Protein AF-A0A815F3K4-F1 (afdb_monomer)

pLDDT: mean 71.56, std 22.52, range [31.05, 96.88]

Mean predicted aligned error: 13.32 Å

Sequence (159 aa):
MMDEAFLRRMQAKCFVGRPSPQIRKKMLRPLLIKDSRTFNSQRIDFLVKVTTNFSGAAVGALKSSIIVAMDNHPTLSDNELLELTDNAAREFSCWFGIGTLPEICRLHPNIFNSQQQEEFSLSLPKTSPTGRILVDLQERNCLIELTNEPTLEKDLCKE

Foldseek 3Di:
DDDPVVVVVPPDDDDDDADDLVRLLVLLVVVCVVPVPQDDPVVSNLVSQQCVFPHPVLSNQLSVVVVVVCVVPVHDDPQNSQQSSLVSCVVRVHAGEPSNVVVVCVVPVCQFDPPDPDAGDGDDDPSHRQGHYDDDDPVHDDDDDGDDDDDPDDPPDDD

Solvent-accessible surface area (backbone atoms only — not comparable to full-atom values): 9955 Å² total; per-residue (Å²): 133,86,57,67,80,56,57,73,66,52,89,74,87,80,84,82,72,65,53,50,65,69,52,43,43,61,71,51,45,62,48,40,71,76,37,58,84,71,30,46,73,68,56,49,49,50,53,34,34,48,44,53,53,32,44,66,65,37,52,50,50,33,50,50,52,51,55,54,47,37,75,80,38,81,69,74,52,75,66,58,53,47,39,48,45,23,54,33,20,58,76,64,75,34,38,35,28,64,70,25,51,66,56,51,42,69,76,38,78,72,33,63,61,87,85,52,90,97,56,84,55,69,62,72,59,95,89,52,67,81,51,52,66,54,71,84,55,94,81,72,82,80,80,87,86,76,94,82,74,84,82,81,81,69,82,90,81,75,134

Secondary structure (DSSP, 8-state):
---HHHHTT-S------PPPHHHHHHHHTHHHHH-TTT--HHHHHHHHHHTTT--HHHHHHHHHHHHHHHHH-SS--HHHHHHHHHHHHHHTT--B-GGGHHHHHHH-TTSB-TTSSS---B---TTS--PPB----TTS--------S------S---

Organism: NCBI:txid392030

InterPro domains:
  IPR027417 P-loop containing nucleoside triphosphate hydrolase [G3DSA:3.40.50.300] (2-18)

Nearest PDB structures (foldseek):
  6p12-assembly1_B  TM=5.484E-01  e=2.921E-03  Drosophila melanogaster
  3d8b-assembly1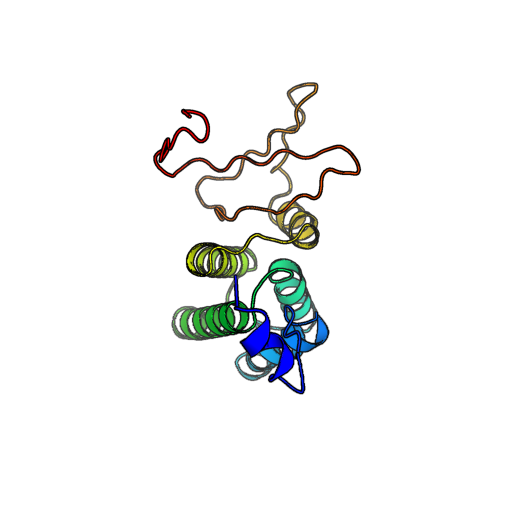_A  TM=6.902E-01  e=2.359E-02  Homo sapiens
  9fbw-assembly1_V  TM=4.958E-01  e=1.361E+00  Saccharomyces cerevisiae S288C
  7ole-assembly1_E  TM=4.622E-01  e=1.280E+00  Homo sapiens
  7p6x-assembly1_D  TM=4.873E-01  e=2.845E+00  Homo sapiens

Structure (mmCIF, N/CA/C/O backbone):
data_AF-A0A815F3K4-F1
#
_entry.id   AF-A0A815F3K4-F1
#
loop_
_atom_site.group_PDB
_atom_site.id
_atom_site.type_symbol
_atom_site.label_atom_id
_atom_site.label_alt_id
_atom_site.label_comp_id
_atom_site.label_asym_id
_atom_site.label_entity_id
_atom_site.label_seq_id
_atom_site.pdbx_PDB_ins_code
_atom_site.Cartn_x
_atom_site.Cartn_y
_atom_site.Cartn_z
_atom_site.occupancy
_atom_site.B_iso_or_equiv
_atom_site.auth_seq_id
_atom_site.auth_comp_id
_atom_site.auth_asym_id
_atom_site.auth_atom_id
_atom_site.pdbx_PDB_model_num
ATOM 1 N N . MET A 1 1 ? 11.211 7.482 -27.006 1.00 58.94 1 MET A N 1
ATOM 2 C CA . MET A 1 1 ? 11.874 6.161 -27.116 1.00 58.94 1 MET A CA 1
ATOM 3 C C . MET A 1 1 ? 13.377 6.413 -27.165 1.00 58.94 1 MET A C 1
ATOM 5 O O . MET A 1 1 ? 13.757 7.395 -27.790 1.00 58.94 1 MET A O 1
ATOM 9 N N . MET A 1 2 ? 14.208 5.648 -26.447 1.00 79.31 2 MET A N 1
ATOM 10 C CA . MET A 1 2 ? 15.670 5.845 -26.487 1.00 79.31 2 MET A CA 1
ATOM 11 C C . MET A 1 2 ? 16.240 5.376 -27.831 1.00 79.31 2 MET A C 1
ATOM 13 O O . MET A 1 2 ? 15.749 4.397 -28.387 1.00 79.31 2 MET A O 1
ATOM 17 N N . ASP A 1 3 ? 17.273 6.062 -28.319 1.00 91.88 3 ASP A N 1
ATOM 18 C CA . ASP A 1 3 ? 17.927 5.756 -29.593 1.00 91.88 3 ASP A CA 1
ATOM 19 C C . ASP A 1 3 ? 18.642 4.391 -29.576 1.00 91.88 3 ASP A C 1
ATOM 21 O O . ASP A 1 3 ? 19.272 4.000 -28.588 1.00 91.88 3 ASP A O 1
ATOM 25 N N . GLU A 1 4 ? 18.572 3.663 -30.691 1.00 86.81 4 GLU A N 1
ATOM 26 C CA . GLU A 1 4 ? 19.159 2.327 -30.803 1.00 86.81 4 GLU A CA 1
ATOM 27 C C . GLU A 1 4 ? 20.686 2.321 -30.676 1.00 86.81 4 GLU A C 1
ATOM 29 O O . GLU A 1 4 ? 21.244 1.404 -30.064 1.00 86.81 4 GLU A O 1
ATOM 34 N N . ALA A 1 5 ? 21.385 3.321 -31.220 1.00 85.62 5 ALA A N 1
ATOM 35 C CA . ALA A 1 5 ? 22.840 3.395 -31.123 1.00 85.62 5 ALA A CA 1
ATOM 36 C C . ALA A 1 5 ? 23.288 3.666 -29.679 1.00 85.62 5 ALA A C 1
ATOM 38 O O . ALA A 1 5 ? 24.381 3.256 -29.278 1.00 85.62 5 ALA A O 1
ATOM 39 N N . PHE A 1 6 ? 22.444 4.316 -28.876 1.00 82.12 6 PHE A N 1
ATOM 40 C CA . PHE A 1 6 ? 22.645 4.445 -27.435 1.00 82.12 6 PHE A CA 1
ATOM 41 C C . PHE A 1 6 ? 22.364 3.128 -26.693 1.00 82.12 6 PHE A C 1
ATOM 43 O O . PHE A 1 6 ? 23.186 2.684 -25.889 1.00 82.12 6 PHE A O 1
ATOM 50 N N . LEU A 1 7 ? 21.266 2.435 -27.017 1.00 81.62 7 LEU A N 1
ATOM 51 C CA . LEU A 1 7 ? 20.911 1.149 -26.398 1.00 81.62 7 LEU A CA 1
ATOM 52 C C . LEU A 1 7 ? 21.958 0.050 -26.630 1.00 81.62 7 LEU A C 1
ATOM 54 O O . LEU A 1 7 ? 22.129 -0.799 -25.757 1.00 81.62 7 LEU A O 1
ATOM 58 N N . ARG A 1 8 ? 22.668 0.069 -27.768 1.00 79.75 8 ARG A N 1
ATOM 59 C CA . ARG A 1 8 ? 23.780 -0.857 -28.067 1.00 79.75 8 ARG A CA 1
ATOM 60 C C . ARG A 1 8 ? 25.031 -0.600 -27.215 1.00 79.75 8 ARG A C 1
ATOM 62 O O . ARG A 1 8 ? 25.847 -1.501 -27.063 1.00 79.75 8 ARG A O 1
ATOM 69 N N . ARG A 1 9 ? 25.190 0.610 -26.661 1.00 86.38 9 ARG A N 1
ATOM 70 C CA . ARG A 1 9 ? 26.326 0.994 -25.797 1.00 86.38 9 ARG A CA 1
ATOM 71 C C . ARG A 1 9 ? 26.066 0.730 -24.312 1.00 86.38 9 ARG A C 1
ATOM 73 O O . ARG A 1 9 ? 27.016 0.642 -23.538 1.00 86.38 9 ARG A O 1
ATOM 80 N N . MET A 1 10 ? 24.805 0.575 -23.904 1.00 83.06 10 MET A N 1
ATOM 81 C CA . MET A 1 10 ? 24.461 0.132 -22.552 1.00 83.06 10 MET A CA 1
ATOM 82 C C . MET A 1 10 ? 24.772 -1.359 -22.383 1.00 83.06 10 MET A C 1
ATOM 84 O O . MET A 1 10 ? 24.013 -2.214 -22.832 1.00 83.06 10 MET A O 1
ATOM 88 N N . GLN A 1 11 ? 25.872 -1.670 -21.694 1.00 74.62 11 GLN A N 1
ATOM 89 C CA . GLN A 1 11 ? 26.314 -3.051 -21.461 1.00 74.62 11 GLN A CA 1
ATOM 90 C C . GLN A 1 11 ? 25.405 -3.844 -20.506 1.00 74.62 11 GLN A C 1
ATOM 92 O O . GLN A 1 11 ? 25.367 -5.068 -20.579 1.00 74.62 11 GLN A O 1
ATOM 97 N N . ALA A 1 12 ? 24.648 -3.167 -19.635 1.00 76.00 12 ALA A N 1
ATOM 98 C CA . ALA A 1 12 ? 23.699 -3.800 -18.725 1.00 76.00 12 ALA A CA 1
ATOM 99 C C . ALA A 1 12 ? 22.382 -3.018 -18.689 1.00 76.00 12 ALA A C 1
ATOM 101 O O . ALA A 1 12 ? 22.351 -1.822 -18.39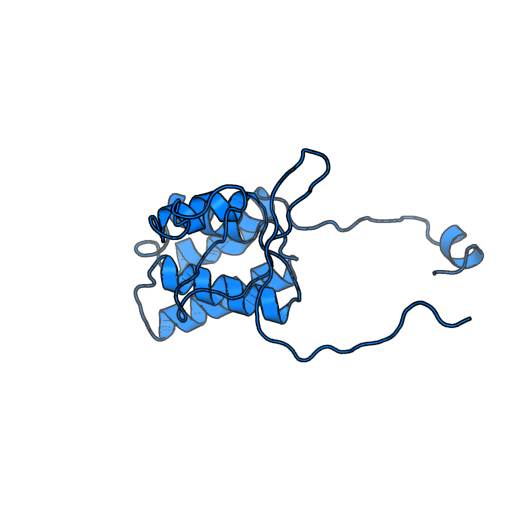8 1.00 76.00 12 ALA A O 1
ATOM 102 N N . LYS A 1 13 ? 21.279 -3.711 -18.976 1.00 75.44 13 LYS A N 1
ATOM 103 C CA . LYS A 1 13 ? 19.918 -3.205 -18.784 1.00 75.44 13 LYS A CA 1
ATOM 104 C C . LYS A 1 13 ? 19.382 -3.821 -17.498 1.00 75.44 13 LYS A C 1
ATOM 106 O O . LYS A 1 13 ? 19.072 -5.007 -17.467 1.00 75.44 13 LYS A O 1
ATOM 111 N N . CYS A 1 14 ? 19.291 -3.023 -16.441 1.00 75.75 14 CYS A N 1
ATOM 112 C CA . CYS A 1 14 ? 18.724 -3.466 -15.173 1.00 75.75 14 CYS A CA 1
ATOM 113 C C . CYS A 1 14 ? 17.259 -3.040 -15.106 1.00 75.75 14 CYS A C 1
ATOM 115 O O . CYS A 1 14 ? 16.956 -1.848 -15.082 1.00 75.75 14 CYS A O 1
ATOM 117 N N . PHE A 1 15 ? 16.348 -4.008 -15.073 1.00 77.06 15 PHE A N 1
ATOM 118 C CA . PHE A 1 15 ? 14.948 -3.727 -14.789 1.00 77.06 15 PHE A CA 1
ATOM 119 C C . PHE A 1 15 ? 14.768 -3.540 -13.281 1.00 77.06 15 PHE A C 1
ATOM 121 O O . PHE A 1 15 ? 15.004 -4.462 -12.501 1.00 77.06 15 PHE A O 1
ATOM 128 N N . VAL A 1 16 ? 14.339 -2.348 -12.869 1.00 76.44 16 VAL A N 1
ATOM 129 C CA . VAL A 1 16 ? 13.956 -2.074 -11.482 1.00 76.44 16 VAL A CA 1
ATOM 130 C C . VAL A 1 16 ? 12.436 -2.104 -11.410 1.00 76.44 16 VAL A C 1
ATOM 132 O O . VAL A 1 16 ? 11.758 -1.144 -11.771 1.00 76.44 16 VAL A O 1
ATOM 135 N N . GLY A 1 17 ? 11.903 -3.250 -10.993 1.00 82.56 17 GLY A N 1
ATOM 136 C CA . GLY A 1 17 ? 10.469 -3.439 -10.811 1.00 82.56 17 GLY A CA 1
ATOM 137 C C . GLY A 1 17 ? 9.931 -2.782 -9.539 1.00 82.56 17 GLY A C 1
ATOM 138 O O . GLY A 1 17 ? 10.664 -2.210 -8.728 1.00 82.56 17 GLY A O 1
ATOM 139 N N . ARG A 1 18 ? 8.618 -2.918 -9.335 1.00 86.88 18 ARG A N 1
ATOM 140 C CA . ARG A 1 18 ? 7.978 -2.574 -8.058 1.00 86.88 18 ARG A CA 1
ATOM 141 C C . ARG A 1 18 ? 8.522 -3.473 -6.936 1.00 86.88 18 ARG A C 1
ATOM 143 O O . ARG A 1 18 ? 8.837 -4.638 -7.190 1.00 86.88 18 ARG A O 1
ATOM 150 N N . PRO A 1 19 ? 8.632 -2.965 -5.696 1.00 91.06 19 PRO A N 1
ATOM 151 C CA . PRO A 1 19 ? 9.121 -3.756 -4.574 1.00 91.06 19 PRO A CA 1
ATOM 152 C C . PRO A 1 19 ? 8.229 -4.979 -4.350 1.00 91.06 19 PRO A C 1
ATOM 154 O O . PRO A 1 19 ? 7.006 -4.853 -4.290 1.00 91.06 19 PRO A O 1
ATOM 157 N N . SER A 1 20 ? 8.840 -6.154 -4.177 1.00 91.50 20 SER A N 1
ATOM 158 C CA . SER A 1 20 ? 8.119 -7.379 -3.820 1.00 91.50 20 SER A CA 1
ATOM 159 C C . SER A 1 20 ? 7.453 -7.251 -2.437 1.00 91.50 20 SER A C 1
ATOM 161 O O . SER A 1 20 ? 7.861 -6.398 -1.640 1.00 91.50 20 SER A O 1
ATOM 163 N N . PRO A 1 21 ? 6.479 -8.111 -2.085 1.00 91.81 21 PRO A N 1
ATOM 164 C CA . PRO A 1 21 ? 5.868 -8.103 -0.753 1.00 91.81 21 PRO A CA 1
ATOM 165 C C . PRO A 1 21 ? 6.894 -8.166 0.390 1.00 91.81 21 PRO A C 1
ATOM 167 O O . PRO A 1 21 ? 6.760 -7.456 1.384 1.00 91.81 21 PRO A O 1
ATOM 170 N N . GLN A 1 22 ? 7.965 -8.952 0.232 1.00 94.75 22 GLN A N 1
ATOM 171 C CA . GLN A 1 22 ? 9.042 -9.070 1.220 1.00 94.75 22 GLN A CA 1
ATOM 172 C C . GLN A 1 22 ? 9.830 -7.761 1.363 1.00 94.75 22 GLN A C 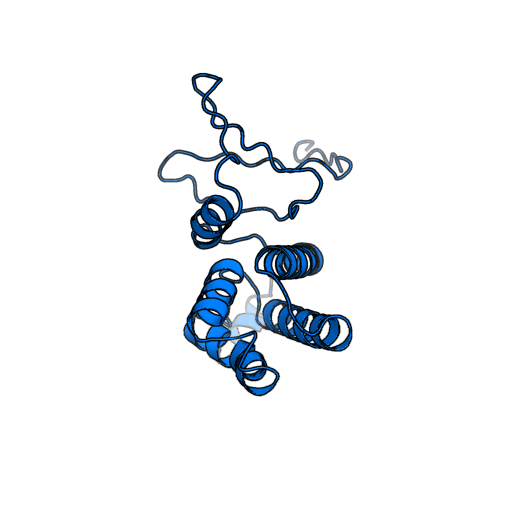1
ATOM 174 O O . GLN A 1 22 ? 10.164 -7.359 2.479 1.00 94.75 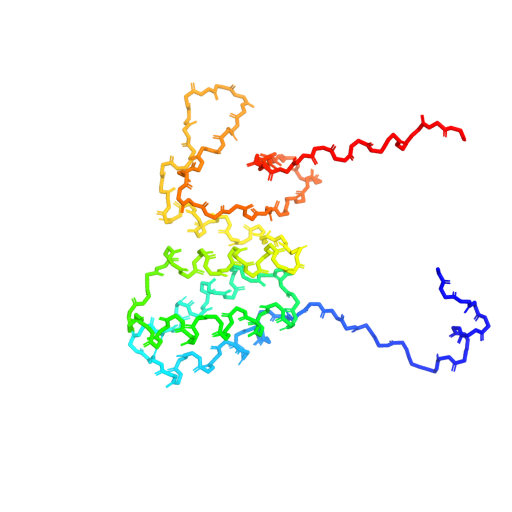22 GLN A O 1
ATOM 179 N N . ILE A 1 23 ? 10.097 -7.071 0.248 1.00 94.12 23 ILE A N 1
ATOM 180 C CA . ILE A 1 23 ? 10.764 -5.765 0.262 1.00 94.12 23 ILE A CA 1
ATOM 181 C C . ILE A 1 23 ? 9.857 -4.726 0.923 1.00 94.12 23 ILE A C 1
ATOM 183 O O . ILE A 1 23 ? 10.316 -4.025 1.821 1.00 94.12 23 ILE A O 1
ATOM 187 N N . ARG A 1 24 ? 8.564 -4.670 0.572 1.00 95.19 24 ARG A N 1
ATOM 188 C CA . ARG A 1 24 ? 7.599 -3.759 1.216 1.00 95.19 24 ARG A CA 1
ATOM 189 C C . ARG A 1 24 ? 7.512 -4.009 2.721 1.00 95.19 24 ARG A C 1
ATOM 191 O O . ARG A 1 24 ? 7.617 -3.068 3.503 1.00 95.19 24 ARG A O 1
ATOM 198 N N . LYS A 1 25 ? 7.450 -5.276 3.146 1.00 96.00 25 LYS A N 1
ATOM 199 C CA . LYS A 1 25 ? 7.484 -5.663 4.565 1.00 96.00 25 LYS A CA 1
ATOM 200 C C . LYS A 1 25 ? 8.756 -5.173 5.260 1.00 96.00 25 LYS A C 1
ATOM 202 O O . LYS A 1 25 ? 8.684 -4.629 6.359 1.00 96.00 25 LYS A O 1
ATOM 207 N N . LYS A 1 26 ? 9.920 -5.298 4.612 1.00 96.19 26 LYS A N 1
ATOM 208 C CA . LYS A 1 26 ? 11.196 -4.766 5.123 1.00 96.19 26 LYS A CA 1
ATOM 209 C C . LYS A 1 26 ? 11.175 -3.237 5.239 1.00 96.19 26 LYS A C 1
ATOM 211 O O . LYS A 1 26 ? 11.671 -2.712 6.230 1.00 96.19 26 LYS A O 1
ATOM 216 N N . MET A 1 27 ? 10.591 -2.538 4.266 1.00 96.88 27 MET A N 1
ATOM 217 C CA . MET A 1 27 ? 10.468 -1.074 4.270 1.00 96.88 27 MET A CA 1
ATOM 218 C C . MET A 1 27 ? 9.532 -0.562 5.370 1.00 96.88 27 MET A C 1
ATOM 220 O O . MET A 1 27 ? 9.804 0.491 5.940 1.00 96.88 27 MET A O 1
ATOM 224 N N . LEU A 1 28 ? 8.470 -1.310 5.684 1.00 96.12 28 LEU A N 1
ATOM 225 C CA . LEU A 1 28 ? 7.477 -0.980 6.714 1.00 96.12 28 LEU A CA 1
ATOM 226 C C . LEU A 1 28 ? 7.878 -1.448 8.123 1.00 96.12 28 LEU A C 1
ATOM 228 O O . LEU A 1 28 ? 7.335 -0.960 9.110 1.00 96.12 28 LEU A O 1
ATOM 232 N N . ARG A 1 29 ? 8.870 -2.340 8.245 1.00 93.75 29 ARG A N 1
ATOM 233 C CA . ARG A 1 29 ? 9.386 -2.853 9.527 1.00 93.75 29 ARG A CA 1
ATOM 234 C C . ARG A 1 29 ? 9.728 -1.775 10.572 1.00 93.75 29 ARG A C 1
ATOM 236 O O . ARG A 1 29 ? 9.490 -2.048 11.745 1.00 93.75 29 ARG A O 1
ATOM 243 N N . PRO A 1 30 ? 10.242 -0.577 10.222 1.00 93.69 30 PRO A N 1
ATOM 244 C CA . PRO A 1 30 ? 10.473 0.483 11.204 1.00 93.69 30 PRO A CA 1
ATOM 245 C C . PRO A 1 30 ? 9.226 0.897 12.001 1.00 93.69 30 PRO A C 1
ATOM 247 O O . PRO A 1 30 ? 9.375 1.352 13.129 1.00 93.69 30 PRO A O 1
ATOM 250 N N . LEU A 1 31 ? 8.012 0.691 11.474 1.00 92.69 31 LEU A N 1
ATOM 251 C CA . LEU A 1 31 ? 6.765 0.969 12.199 1.00 92.69 31 LEU A CA 1
ATOM 252 C C . LEU A 1 31 ? 6.595 0.059 13.426 1.00 92.69 31 LEU A C 1
ATOM 254 O O . LEU A 1 31 ? 6.186 0.537 14.477 1.00 92.69 31 LEU A O 1
ATOM 258 N N . LEU A 1 32 ? 7.002 -1.217 13.328 1.00 89.69 32 LEU A N 1
ATOM 259 C CA . LEU A 1 32 ? 7.014 -2.153 14.466 1.00 89.69 32 LEU A CA 1
ATOM 260 C C . LEU A 1 32 ? 7.958 -1.692 15.582 1.00 89.69 32 LEU A C 1
ATOM 262 O O . LEU A 1 32 ? 7.716 -1.961 16.753 1.00 89.69 32 LEU A O 1
ATOM 266 N N . ILE A 1 33 ? 9.067 -1.050 15.203 1.00 87.31 33 ILE A N 1
ATOM 267 C CA . ILE A 1 33 ? 10.069 -0.552 16.151 1.00 87.31 33 ILE A CA 1
ATOM 268 C C . ILE A 1 33 ? 9.563 0.736 16.806 1.00 87.31 33 ILE A C 1
ATOM 270 O O . ILE A 1 33 ? 9.758 0.911 18.005 1.00 87.31 33 ILE A O 1
ATOM 274 N N . LYS A 1 34 ? 8.906 1.616 16.035 1.00 87.31 34 LYS A N 1
ATOM 275 C CA . LYS A 1 34 ? 8.342 2.870 16.551 1.00 87.31 34 LYS A CA 1
ATOM 276 C C . LYS A 1 34 ? 7.205 2.614 17.539 1.00 87.31 34 LYS A C 1
ATOM 278 O O . LYS A 1 34 ? 7.195 3.221 18.603 1.00 87.31 34 LYS A O 1
ATOM 283 N N . ASP A 1 35 ? 6.280 1.714 17.209 1.00 87.06 35 ASP A N 1
ATOM 284 C CA . ASP A 1 35 ? 5.197 1.331 18.113 1.00 87.06 35 ASP A CA 1
ATOM 285 C C . ASP A 1 35 ? 4.734 -0.109 17.875 1.00 87.06 35 ASP A C 1
ATOM 287 O O . ASP A 1 35 ? 3.911 -0.406 17.006 1.00 87.06 35 ASP A O 1
ATOM 291 N N . SER A 1 36 ? 5.243 -1.006 18.714 1.00 86.19 36 SER A N 1
ATOM 292 C CA . SER A 1 36 ? 4.880 -2.425 18.708 1.00 86.19 36 SER A CA 1
ATOM 293 C C . SER A 1 36 ? 3.477 -2.714 19.255 1.00 86.19 36 SER A C 1
ATOM 295 O O . SER A 1 36 ? 2.983 -3.829 19.084 1.00 86.19 36 SER A O 1
ATOM 297 N N . ARG A 1 37 ? 2.820 -1.743 19.909 1.00 85.94 37 ARG A N 1
ATOM 298 C CA . ARG A 1 37 ? 1.437 -1.890 20.387 1.00 85.94 37 ARG A CA 1
ATOM 299 C C . ARG A 1 37 ? 0.456 -1.638 19.250 1.00 85.94 37 ARG A C 1
ATOM 301 O O . ARG A 1 37 ? -0.467 -2.426 19.061 1.00 85.94 37 ARG A O 1
ATOM 308 N N . THR A 1 38 ? 0.681 -0.579 18.475 1.00 86.25 38 THR A N 1
ATOM 309 C CA . THR A 1 38 ? -0.167 -0.235 17.323 1.00 86.25 38 THR A CA 1
ATOM 310 C C . THR A 1 38 ? 0.143 -1.100 16.106 1.00 86.25 38 THR A C 1
ATOM 312 O O . THR A 1 38 ? -0.785 -1.489 15.393 1.00 86.25 38 THR A O 1
ATOM 315 N N . PHE A 1 39 ? 1.415 -1.431 15.858 1.00 90.12 39 PHE A N 1
ATOM 316 C CA . PHE A 1 39 ? 1.830 -2.260 14.728 1.00 90.12 39 PHE A CA 1
ATOM 317 C C . PHE A 1 39 ? 2.280 -3.639 15.198 1.00 90.12 39 PHE A C 1
ATOM 319 O O . PHE A 1 39 ? 3.292 -3.801 15.873 1.00 90.12 39 PHE A O 1
ATOM 326 N N . ASN A 1 40 ? 1.546 -4.654 14.752 1.00 90.75 40 ASN A N 1
ATOM 327 C CA . ASN A 1 40 ? 1.915 -6.058 14.871 1.00 90.75 40 ASN A CA 1
ATOM 328 C C . ASN A 1 40 ? 2.120 -6.668 13.473 1.00 90.75 40 ASN A C 1
ATOM 330 O O . ASN A 1 40 ? 1.920 -6.009 12.448 1.00 90.75 40 ASN A O 1
ATOM 334 N N . SER A 1 41 ? 2.502 -7.945 13.415 1.00 89.69 41 SER A N 1
ATOM 335 C CA . SER A 1 41 ? 2.704 -8.651 12.143 1.00 89.69 41 SER A CA 1
ATOM 336 C C . SER A 1 41 ? 1.489 -8.577 11.213 1.00 89.69 41 SER A C 1
ATOM 338 O O . SER A 1 41 ? 1.667 -8.334 10.023 1.00 89.69 41 SER A O 1
ATOM 340 N N . GLN A 1 42 ? 0.270 -8.717 11.748 1.00 89.81 42 GLN A N 1
ATOM 341 C CA . GLN A 1 42 ? -0.965 -8.687 10.955 1.00 89.81 42 GLN A CA 1
ATOM 342 C C . GLN A 1 42 ? -1.190 -7.315 10.316 1.00 89.81 42 GLN A C 1
ATOM 344 O O . GLN A 1 42 ? -1.548 -7.225 9.146 1.00 89.81 42 GLN A O 1
ATOM 349 N N . ARG A 1 43 ? -0.925 -6.239 11.058 1.00 90.88 43 ARG A N 1
ATOM 350 C CA . ARG A 1 43 ? -1.114 -4.871 10.571 1.00 90.88 43 ARG A CA 1
ATOM 351 C C . ARG A 1 43 ? -0.069 -4.464 9.540 1.00 90.88 43 ARG A C 1
ATOM 353 O O . ARG A 1 43 ? -0.376 -3.759 8.582 1.00 90.88 43 ARG A O 1
ATOM 360 N N . ILE A 1 44 ? 1.157 -4.964 9.685 1.00 94.19 44 ILE A N 1
ATOM 361 C CA . ILE A 1 44 ? 2.170 -4.846 8.633 1.00 94.19 44 ILE A CA 1
ATOM 362 C C . ILE A 1 44 ? 1.745 -5.623 7.387 1.00 94.19 44 ILE A C 1
ATOM 364 O O . ILE A 1 44 ? 1.891 -5.110 6.281 1.00 94.19 44 ILE A O 1
ATOM 368 N N . ASP A 1 45 ? 1.196 -6.827 7.542 1.00 91.69 45 ASP A N 1
ATOM 369 C CA . ASP A 1 45 ? 0.721 -7.616 6.404 1.00 91.69 45 ASP A CA 1
ATOM 370 C C . ASP A 1 45 ? -0.464 -6.936 5.696 1.00 91.69 45 ASP A C 1
ATOM 372 O O . ASP A 1 45 ? -0.490 -6.907 4.466 1.00 91.69 45 ASP A O 1
ATOM 376 N N . PHE A 1 46 ? -1.374 -6.294 6.438 1.00 91.44 46 PHE A N 1
ATOM 377 C CA . PHE A 1 46 ? -2.399 -5.405 5.879 1.00 91.44 46 PHE A CA 1
ATOM 378 C C . PHE A 1 46 ? -1.768 -4.294 5.026 1.00 91.44 46 PHE A C 1
ATOM 380 O O . PHE A 1 46 ? -2.085 -4.185 3.842 1.00 91.44 46 PHE A O 1
ATOM 387 N N . LEU A 1 47 ? -0.801 -3.544 5.570 1.00 93.62 47 LEU A N 1
ATOM 388 C CA . LEU A 1 47 ? -0.101 -2.489 4.825 1.00 93.62 47 LEU A CA 1
ATOM 389 C C . LEU A 1 47 ? 0.597 -3.026 3.564 1.00 93.62 47 LEU A C 1
ATOM 391 O O . LEU A 1 47 ? 0.573 -2.387 2.514 1.00 93.62 47 LEU A O 1
ATOM 395 N N . VAL A 1 48 ? 1.187 -4.222 3.620 1.00 92.94 48 VAL A N 1
ATOM 396 C CA . VAL A 1 48 ? 1.834 -4.867 2.463 1.00 92.94 48 VAL A CA 1
ATOM 397 C C . VAL A 1 48 ? 0.833 -5.223 1.360 1.00 92.94 48 VAL A C 1
ATOM 399 O O . VAL A 1 48 ? 1.192 -5.125 0.178 1.00 92.94 48 VAL A O 1
ATOM 402 N N . LYS A 1 49 ? -0.393 -5.629 1.726 1.00 89.19 49 LYS A N 1
ATOM 403 C CA . LYS A 1 49 ? -1.481 -5.911 0.777 1.00 89.19 49 LYS A CA 1
ATOM 404 C C . LYS A 1 49 ? -1.973 -4.630 0.116 1.00 89.19 49 LYS A C 1
ATOM 406 O O . LYS A 1 49 ? -1.992 -4.561 -1.113 1.00 89.19 49 LYS A O 1
ATOM 411 N N . VAL A 1 50 ? -2.280 -3.599 0.905 1.00 88.38 50 VAL A N 1
ATOM 412 C CA . VAL A 1 50 ? -2.830 -2.346 0.365 1.00 88.38 50 VAL A CA 1
ATOM 413 C C . VAL A 1 50 ? -1.810 -1.558 -0.470 1.00 88.38 50 VAL A C 1
ATOM 415 O O . VAL A 1 50 ? -2.184 -0.847 -1.394 1.00 88.38 50 VAL A O 1
ATOM 418 N N . THR A 1 51 ? -0.509 -1.772 -0.251 1.00 91.81 51 THR A N 1
ATOM 419 C CA . THR A 1 51 ? 0.586 -1.142 -1.019 1.00 91.81 51 THR A CA 1
ATOM 420 C C . THR A 1 51 ? 1.102 -1.981 -2.194 1.00 91.81 51 THR A C 1
ATOM 422 O O . THR A 1 51 ? 2.206 -1.749 -2.688 1.00 91.81 51 THR A O 1
ATOM 425 N N . THR A 1 52 ? 0.345 -2.976 -2.672 1.00 89.00 52 THR A N 1
ATOM 426 C CA . THR A 1 52 ? 0.833 -3.943 -3.681 1.00 89.00 52 THR A CA 1
ATOM 427 C C . THR A 1 52 ? 1.431 -3.303 -4.936 1.00 89.00 52 THR A C 1
ATOM 429 O O . THR A 1 52 ? 2.433 -3.784 -5.466 1.00 89.00 52 THR A O 1
ATOM 432 N N . ASN A 1 53 ? 0.854 -2.189 -5.369 1.00 85.50 53 ASN A N 1
ATOM 433 C CA . ASN A 1 53 ? 1.220 -1.477 -6.588 1.00 85.50 53 ASN A CA 1
ATOM 434 C C . ASN A 1 53 ? 2.096 -0.241 -6.351 1.00 85.50 53 ASN A C 1
ATOM 436 O O . ASN A 1 53 ? 2.384 0.499 -7.292 1.00 85.50 53 ASN A O 1
ATOM 440 N N . PHE A 1 54 ? 2.521 -0.010 -5.113 1.00 90.75 54 PHE A N 1
ATOM 441 C CA . PHE A 1 54 ? 3.283 1.177 -4.761 1.00 90.75 54 PHE A CA 1
ATOM 442 C C . PHE A 1 54 ? 4.726 1.024 -5.241 1.00 90.75 54 PHE A C 1
ATOM 444 O O . PHE A 1 54 ? 5.327 -0.049 -5.142 1.00 90.75 54 PHE A O 1
ATOM 451 N N . SER A 1 55 ? 5.305 2.112 -5.748 1.00 91.50 55 SER A N 1
ATOM 452 C CA . SER A 1 55 ? 6.750 2.198 -5.959 1.00 91.50 55 SER A CA 1
ATOM 453 C C . SER A 1 55 ? 7.481 2.215 -4.609 1.00 91.50 55 SER A C 1
ATOM 455 O O . SER A 1 55 ? 6.880 2.461 -3.562 1.00 91.50 55 SER A O 1
ATOM 457 N N . GLY A 1 56 ? 8.800 1.998 -4.611 1.00 93.50 56 GLY A N 1
ATOM 458 C CA . GLY A 1 56 ? 9.592 2.143 -3.383 1.00 93.50 56 GLY A CA 1
ATOM 459 C C . GLY A 1 56 ? 9.449 3.537 -2.754 1.00 93.50 56 GLY A C 1
ATOM 460 O O . GLY A 1 56 ? 9.322 3.651 -1.537 1.00 93.50 56 GLY A O 1
ATOM 461 N N . ALA A 1 57 ? 9.388 4.588 -3.579 1.00 93.75 57 ALA A N 1
ATOM 462 C CA . ALA A 1 57 ? 9.174 5.955 -3.110 1.00 93.75 57 ALA A CA 1
ATOM 463 C C . ALA A 1 57 ? 7.801 6.127 -2.440 1.00 93.75 57 ALA A C 1
ATOM 465 O O . ALA A 1 57 ? 7.742 6.652 -1.333 1.00 93.75 57 ALA A O 1
ATOM 466 N N . ALA A 1 58 ? 6.732 5.594 -3.041 1.00 93.94 58 ALA A N 1
ATOM 467 C CA . ALA A 1 58 ? 5.381 5.672 -2.484 1.00 93.94 58 ALA A CA 1
ATOM 468 C C . ALA A 1 58 ? 5.256 4.929 -1.139 1.00 93.94 58 ALA A C 1
ATOM 470 O O . ALA A 1 58 ? 4.678 5.451 -0.189 1.00 93.94 58 ALA A O 1
ATOM 471 N N . VAL A 1 59 ? 5.857 3.737 -1.008 1.00 96.12 59 VAL A N 1
ATOM 472 C CA . VAL A 1 59 ? 5.915 3.020 0.285 1.00 96.12 59 VAL A CA 1
ATOM 473 C C . VAL A 1 59 ? 6.711 3.821 1.320 1.00 96.12 59 VAL A C 1
ATOM 475 O O . VAL A 1 59 ? 6.344 3.867 2.495 1.00 96.12 59 VAL A O 1
ATOM 478 N N . GLY A 1 60 ? 7.806 4.456 0.893 1.00 96.31 60 GLY A N 1
ATOM 479 C CA . GLY A 1 60 ? 8.617 5.330 1.738 1.00 96.31 60 GLY A CA 1
ATOM 480 C C . GLY A 1 60 ? 7.836 6.537 2.258 1.00 96.31 60 GLY A C 1
ATOM 481 O O . GLY A 1 60 ? 7.885 6.802 3.458 1.00 96.31 60 GLY A O 1
ATOM 482 N N . ALA A 1 61 ? 7.092 7.211 1.378 1.00 95.50 61 ALA A N 1
ATOM 483 C CA . ALA A 1 61 ? 6.241 8.347 1.713 1.00 95.50 61 ALA A CA 1
ATOM 484 C C . ALA A 1 61 ? 5.121 7.945 2.679 1.00 95.50 61 ALA A C 1
ATOM 486 O O . ALA A 1 61 ? 5.023 8.529 3.754 1.00 95.50 61 ALA A O 1
ATOM 487 N N . LEU A 1 62 ? 4.376 6.873 2.380 1.00 96.44 62 LEU A N 1
ATOM 488 C CA . LEU A 1 62 ? 3.335 6.347 3.270 1.00 96.44 62 LEU A CA 1
ATOM 489 C C . LEU A 1 62 ? 3.872 6.066 4.677 1.00 96.44 62 LEU A C 1
ATOM 491 O O . LEU A 1 62 ? 3.275 6.474 5.670 1.00 96.44 62 LEU A O 1
ATOM 495 N N . LYS A 1 63 ? 5.018 5.383 4.774 1.00 96.50 63 LYS A N 1
ATOM 496 C CA . LYS A 1 63 ? 5.660 5.097 6.062 1.00 96.50 63 LYS A CA 1
ATOM 497 C C . LYS A 1 63 ? 5.948 6.388 6.834 1.00 96.50 63 LYS A C 1
ATOM 499 O O . LYS A 1 63 ? 5.687 6.438 8.031 1.00 96.50 63 LYS A O 1
ATOM 504 N N . SER A 1 64 ? 6.486 7.411 6.174 1.00 95.62 64 SER A N 1
ATOM 505 C CA . SER A 1 64 ? 6.742 8.712 6.801 1.00 95.62 64 SER A CA 1
ATOM 506 C C . SER A 1 64 ? 5.446 9.390 7.253 1.00 95.62 64 SER A C 1
ATOM 508 O O . SER A 1 64 ? 5.391 9.866 8.382 1.00 95.62 64 SER A O 1
ATOM 510 N N . SER A 1 65 ? 4.388 9.358 6.440 1.00 94.94 65 SER A N 1
ATOM 511 C CA . SER A 1 65 ? 3.076 9.913 6.798 1.00 94.94 65 SER A CA 1
ATOM 512 C C . SER A 1 65 ? 2.464 9.212 8.011 1.00 94.94 65 SER A C 1
ATOM 514 O O . SER A 1 65 ? 1.957 9.878 8.906 1.00 94.94 65 SER A O 1
ATOM 516 N N . ILE A 1 66 ? 2.581 7.883 8.099 1.00 95.31 66 ILE A N 1
ATOM 517 C CA . ILE A 1 66 ? 2.163 7.111 9.278 1.00 95.31 66 ILE A CA 1
ATOM 518 C C . ILE A 1 66 ? 2.962 7.538 10.511 1.00 95.31 66 ILE A C 1
ATOM 520 O O . ILE A 1 66 ? 2.382 7.786 11.561 1.00 95.31 66 ILE A O 1
ATOM 524 N N . ILE A 1 67 ? 4.287 7.651 10.391 1.00 93.00 67 ILE A N 1
ATOM 525 C CA . ILE A 1 67 ? 5.164 8.076 11.491 1.00 93.00 67 ILE A CA 1
ATOM 526 C C . ILE A 1 67 ? 4.742 9.452 12.015 1.00 93.00 67 ILE A C 1
ATOM 528 O O . ILE A 1 67 ? 4.651 9.605 13.229 1.00 93.00 67 ILE A O 1
ATOM 532 N N . VAL A 1 68 ? 4.462 10.408 11.127 1.00 93.06 68 VAL A N 1
ATOM 533 C CA . VAL A 1 68 ? 3.991 11.753 11.495 1.00 93.06 68 VAL A CA 1
ATOM 534 C C . VAL A 1 68 ? 2.602 11.697 12.130 1.00 93.06 68 VAL A C 1
ATOM 536 O O . VAL A 1 68 ? 2.367 12.339 13.149 1.00 93.06 68 VAL A O 1
ATOM 539 N N . ALA A 1 69 ? 1.684 10.905 11.573 1.00 91.06 69 ALA A N 1
ATOM 540 C CA . ALA A 1 69 ? 0.344 10.744 12.128 1.00 91.06 69 ALA A CA 1
ATOM 541 C C . ALA A 1 69 ? 0.387 10.167 13.551 1.00 91.06 69 ALA A C 1
ATOM 543 O O . ALA A 1 69 ? -0.325 10.657 14.419 1.00 91.06 69 ALA A O 1
ATOM 544 N N . MET A 1 70 ? 1.278 9.208 13.817 1.00 90.31 70 MET A N 1
ATOM 545 C CA . MET A 1 70 ? 1.483 8.646 15.156 1.00 90.31 70 MET A CA 1
ATOM 546 C C . MET A 1 70 ? 1.999 9.663 16.177 1.00 90.31 70 MET A C 1
ATOM 548 O O . MET A 1 70 ? 1.663 9.561 17.353 1.00 90.31 70 MET A O 1
ATOM 552 N N . ASP A 1 71 ? 2.824 10.623 15.747 1.00 88.75 71 ASP A N 1
ATOM 553 C CA . ASP A 1 71 ? 3.341 11.666 16.643 1.00 88.75 71 ASP A CA 1
ATOM 554 C C . ASP A 1 71 ? 2.220 12.616 17.103 1.00 88.75 71 ASP A C 1
ATOM 556 O O . ASP A 1 71 ? 2.281 13.144 18.211 1.00 88.75 71 ASP A O 1
ATOM 560 N N . ASN A 1 72 ? 1.169 12.776 16.289 1.00 87.25 72 ASN A N 1
ATOM 561 C CA . ASN A 1 72 ? -0.014 13.580 16.613 1.00 87.25 72 ASN A CA 1
ATOM 562 C C . ASN A 1 72 ? -1.130 12.759 17.291 1.00 87.25 72 ASN A C 1
ATOM 564 O O . ASN A 1 72 ? -1.846 13.266 18.154 1.00 87.25 72 ASN A O 1
ATOM 568 N N . HIS A 1 73 ? -1.270 11.486 16.912 1.00 83.62 73 HIS A N 1
ATOM 569 C CA . HIS A 1 73 ? -2.296 10.555 17.375 1.00 83.62 73 HIS A CA 1
ATOM 570 C C . HIS A 1 73 ? -1.654 9.187 17.670 1.00 83.62 73 HIS A C 1
ATOM 572 O O . HIS A 1 73 ? -1.443 8.399 16.747 1.00 83.62 73 HIS A O 1
ATOM 578 N N . PRO A 1 74 ? -1.359 8.861 18.946 1.00 76.88 74 PRO A N 1
ATOM 579 C CA . PRO A 1 74 ? -0.553 7.687 19.311 1.00 76.88 74 PRO A CA 1
ATOM 580 C C . PRO A 1 74 ? -1.119 6.341 18.847 1.00 76.88 74 PRO A C 1
ATOM 582 O O . PRO A 1 74 ? -0.386 5.363 18.741 1.00 76.88 74 PRO A O 1
ATOM 585 N N . THR A 1 75 ? -2.424 6.275 18.588 1.00 85.19 75 THR A N 1
ATOM 586 C CA . THR A 1 75 ? -3.117 5.075 18.123 1.00 85.19 75 THR A CA 1
ATOM 587 C C . THR A 1 75 ? -3.806 5.357 16.801 1.00 85.19 75 THR A C 1
ATOM 589 O O . THR A 1 75 ? -4.716 6.178 16.755 1.00 85.19 75 THR A O 1
ATOM 592 N N . LEU A 1 76 ? -3.408 4.629 15.758 1.00 88.00 76 LEU A N 1
ATOM 593 C CA . LEU A 1 76 ? -4.051 4.679 14.448 1.00 88.00 76 LEU A CA 1
ATOM 594 C C . LEU A 1 76 ? -4.988 3.481 14.273 1.00 88.00 76 LEU A C 1
ATOM 596 O O . LEU A 1 76 ? -4.637 2.337 14.586 1.00 88.00 76 LEU A O 1
ATOM 600 N N . SER A 1 77 ? -6.183 3.736 13.761 1.00 88.00 77 SER A N 1
ATOM 601 C CA . SER A 1 77 ? -7.162 2.747 13.316 1.00 88.00 77 SER A CA 1
ATOM 602 C C . SER A 1 77 ? -6.842 2.236 11.906 1.00 88.00 77 SER A C 1
ATOM 604 O O . SER A 1 77 ? -6.076 2.842 11.158 1.00 88.00 77 SER A O 1
ATOM 606 N N . ASP A 1 78 ? -7.430 1.101 11.518 1.00 84.19 78 ASP A N 1
ATOM 607 C CA . ASP A 1 78 ? -7.247 0.561 10.161 1.00 84.19 78 ASP A CA 1
ATOM 608 C C . ASP A 1 78 ? -7.823 1.501 9.083 1.00 84.19 78 ASP A C 1
ATOM 610 O O . ASP A 1 78 ? -7.284 1.561 7.979 1.00 84.19 78 ASP A O 1
ATOM 614 N N . ASN A 1 79 ? -8.865 2.275 9.415 1.00 82.69 79 ASN A N 1
ATOM 615 C CA . ASN A 1 79 ? -9.465 3.259 8.511 1.00 82.69 79 ASN A CA 1
ATOM 616 C C . ASN A 1 79 ? -8.516 4.434 8.248 1.00 82.69 79 ASN A C 1
ATOM 618 O O . ASN A 1 79 ? -8.303 4.794 7.095 1.00 82.69 79 ASN A O 1
ATOM 622 N N . GLU A 1 80 ? -7.887 4.976 9.294 1.00 87.69 80 GLU A N 1
ATOM 623 C CA . GLU A 1 80 ? -6.890 6.049 9.155 1.00 87.69 80 GLU A CA 1
ATOM 624 C C . GLU A 1 80 ? -5.664 5.568 8.369 1.00 87.69 80 GLU A C 1
ATOM 626 O O . GLU A 1 80 ? -5.130 6.287 7.527 1.00 87.69 80 GLU A O 1
ATOM 631 N N . LEU A 1 81 ? -5.228 4.320 8.580 1.00 89.75 81 LEU A N 1
ATOM 632 C CA . LEU A 1 81 ? -4.149 3.732 7.781 1.00 89.75 81 LEU A CA 1
ATOM 633 C C . LEU A 1 81 ? -4.530 3.611 6.301 1.00 89.75 81 LEU A C 1
ATOM 635 O O . LEU A 1 81 ? -3.688 3.846 5.430 1.00 89.75 81 LEU A O 1
ATOM 639 N N . LEU A 1 82 ? -5.778 3.249 6.005 1.00 86.56 82 LEU A N 1
ATOM 640 C CA . LEU A 1 82 ? -6.269 3.160 4.634 1.00 86.56 82 LEU A CA 1
ATOM 641 C C . LEU A 1 82 ? -6.375 4.548 3.981 1.00 86.56 82 LEU A C 1
ATOM 643 O O . LEU A 1 82 ? -5.980 4.696 2.828 1.00 86.56 82 LEU A O 1
ATOM 647 N N . GLU A 1 83 ? -6.813 5.567 4.721 1.00 86.44 83 GLU A N 1
ATOM 648 C CA . GLU A 1 83 ? -6.847 6.964 4.267 1.00 86.44 83 GLU A CA 1
ATOM 649 C C . GLU A 1 83 ? -5.440 7.510 3.976 1.00 86.44 83 GLU A C 1
ATOM 651 O O . GLU A 1 83 ? -5.188 8.075 2.912 1.00 86.44 83 GLU A O 1
ATOM 656 N N . LEU A 1 84 ? -4.473 7.271 4.866 1.00 90.25 84 LEU A N 1
ATOM 657 C CA . LEU A 1 84 ? -3.073 7.630 4.616 1.00 90.25 84 LEU A CA 1
ATOM 658 C C . LEU A 1 84 ? -2.518 6.912 3.382 1.00 90.25 84 LEU A C 1
ATOM 660 O O . LEU A 1 84 ? -1.761 7.497 2.604 1.00 90.25 84 LEU A O 1
ATOM 664 N N . THR A 1 85 ? -2.906 5.649 3.190 1.00 89.69 85 THR A N 1
ATOM 665 C CA . THR A 1 85 ? -2.517 4.876 2.007 1.00 89.69 85 THR A CA 1
ATOM 666 C C . THR A 1 85 ? -3.115 5.479 0.743 1.00 89.69 85 THR A C 1
ATOM 668 O O . THR A 1 85 ? -2.423 5.587 -0.262 1.00 89.69 85 THR A O 1
ATOM 671 N N . ASP A 1 86 ? -4.360 5.932 0.789 1.00 84.75 86 ASP A N 1
ATOM 672 C CA . ASP A 1 86 ? -5.019 6.594 -0.330 1.00 84.75 86 ASP A CA 1
ATOM 673 C C . ASP A 1 86 ? -4.391 7.926 -0.718 1.00 84.75 86 ASP A C 1
ATOM 675 O O . ASP A 1 86 ? -4.179 8.209 -1.896 1.00 84.75 86 ASP A O 1
ATOM 679 N N . ASN A 1 87 ? -4.033 8.730 0.279 1.00 84.31 87 ASN A N 1
ATOM 680 C CA . ASN A 1 87 ? -3.326 9.985 0.058 1.00 84.31 87 ASN A CA 1
ATOM 681 C C . ASN A 1 87 ? -2.006 9.735 -0.679 1.00 84.31 87 ASN A C 1
ATOM 683 O O . ASN A 1 87 ? -1.736 10.372 -1.697 1.00 84.31 87 ASN A O 1
ATOM 687 N N . ALA A 1 88 ? -1.239 8.735 -0.234 1.00 87.56 88 ALA A N 1
ATOM 688 C CA . ALA A 1 88 ? -0.025 8.309 -0.925 1.00 87.56 88 ALA A CA 1
ATOM 689 C C . ALA A 1 88 ? -0.319 7.717 -2.317 1.00 87.56 88 ALA A C 1
ATOM 691 O O . ALA A 1 88 ? 0.464 7.902 -3.249 1.00 87.56 88 ALA A O 1
ATOM 692 N N . ALA A 1 89 ? -1.450 7.027 -2.490 1.00 83.81 89 ALA A N 1
ATOM 693 C CA . ALA A 1 89 ? -1.853 6.493 -3.782 1.00 83.81 89 ALA A CA 1
ATOM 694 C C . ALA A 1 89 ? -2.085 7.610 -4.805 1.00 83.81 89 ALA A C 1
ATOM 696 O O . ALA A 1 89 ? -1.517 7.570 -5.899 1.00 83.81 89 ALA A O 1
ATOM 697 N N . ARG A 1 90 ? -2.841 8.642 -4.415 1.00 81.06 90 ARG A N 1
ATOM 698 C CA . ARG A 1 90 ? -3.113 9.829 -5.234 1.00 81.06 90 ARG A CA 1
ATOM 699 C C . ARG A 1 90 ? -1.847 10.610 -5.558 1.00 81.06 90 ARG A C 1
ATOM 701 O O . ARG A 1 90 ? -1.595 10.880 -6.729 1.00 81.06 90 ARG A O 1
ATOM 708 N N . GLU A 1 91 ? -1.022 10.898 -4.553 1.00 85.75 91 GLU A N 1
ATOM 709 C CA . GLU A 1 91 ? 0.227 11.651 -4.721 1.00 85.75 91 GLU A CA 1
ATOM 710 C C . GLU A 1 91 ? 1.160 10.992 -5.748 1.00 85.75 91 GLU A C 1
ATOM 712 O O . GLU A 1 91 ? 1.712 11.656 -6.623 1.00 85.75 91 GLU A O 1
ATOM 717 N N . PHE A 1 92 ? 1.288 9.665 -5.695 1.00 86.19 92 PHE A N 1
ATOM 718 C CA . PHE A 1 92 ? 2.163 8.912 -6.594 1.00 86.19 92 PHE A CA 1
ATOM 719 C C . PHE A 1 92 ? 1.447 8.377 -7.840 1.00 86.19 92 PHE A C 1
ATOM 721 O O . PHE A 1 92 ? 2.028 7.567 -8.569 1.00 86.19 92 PHE A O 1
ATOM 728 N N . SER A 1 93 ? 0.197 8.797 -8.084 1.00 82.00 93 SER A N 1
ATOM 729 C CA . SER A 1 93 ? -0.650 8.313 -9.185 1.00 82.00 93 SER A CA 1
ATOM 730 C C . SER A 1 93 ? -0.662 6.782 -9.298 1.00 82.00 93 SER A C 1
ATOM 732 O O . SER A 1 93 ? -0.637 6.207 -10.391 1.00 82.00 93 SER A O 1
ATOM 734 N N . CYS A 1 94 ? -0.642 6.099 -8.153 1.00 79.44 94 CYS A N 1
ATOM 735 C CA . CYS A 1 94 ? -0.651 4.651 -8.082 1.00 79.44 94 CYS A CA 1
ATOM 736 C C . CYS A 1 94 ? -2.029 4.132 -7.684 1.00 79.44 94 CYS A C 1
ATOM 738 O O . CYS A 1 94 ? -2.842 4.808 -7.062 1.00 79.44 94 CYS A O 1
ATOM 740 N N . TRP A 1 95 ? -2.300 2.917 -8.132 1.00 76.38 95 TRP A N 1
AT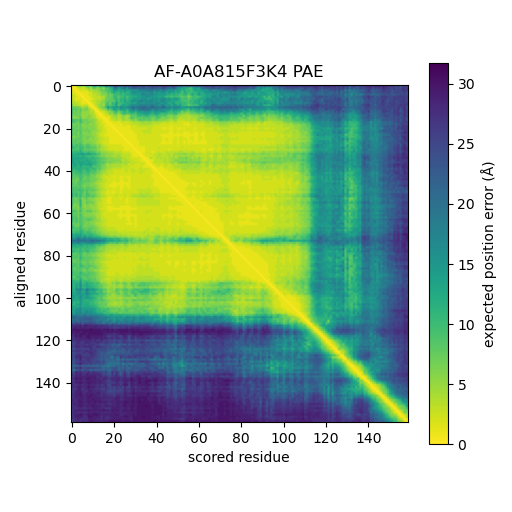OM 741 C CA . TRP A 1 95 ? -3.609 2.303 -8.024 1.00 76.38 95 TRP A CA 1
ATOM 742 C C . TRP A 1 95 ? -3.545 1.226 -6.959 1.00 76.38 95 TRP A C 1
ATOM 744 O O . TRP A 1 95 ? -2.562 0.488 -6.911 1.00 76.38 95 TRP A O 1
ATOM 754 N N . PHE A 1 96 ? -4.580 1.061 -6.151 1.00 76.31 96 PHE A N 1
ATOM 755 C CA . PHE A 1 96 ? -4.679 -0.081 -5.254 1.00 76.31 96 PHE A CA 1
ATOM 756 C C . PHE A 1 96 ? -4.645 -1.394 -6.048 1.00 76.31 96 PHE A C 1
ATOM 758 O O . PHE A 1 96 ? -5.168 -1.490 -7.159 1.00 76.31 96 PHE A O 1
ATOM 765 N N . GLY A 1 97 ? -3.966 -2.402 -5.499 1.00 68.75 97 GLY A N 1
ATOM 766 C CA . GLY A 1 97 ? -3.969 -3.738 -6.090 1.00 68.75 97 GLY A CA 1
ATOM 767 C C . GLY A 1 97 ? -5.268 -4.473 -5.778 1.00 68.75 97 GLY A C 1
ATOM 768 O O . GLY A 1 97 ? -5.932 -4.171 -4.791 1.00 68.75 97 GLY A O 1
ATOM 769 N N . ILE A 1 98 ? -5.593 -5.502 -6.561 1.00 69.12 98 ILE A N 1
ATOM 770 C CA . ILE A 1 98 ? -6.777 -6.342 -6.317 1.00 69.12 98 ILE A CA 1
ATOM 771 C C . ILE A 1 98 ? -6.794 -6.959 -4.906 1.00 69.12 98 ILE A C 1
ATOM 773 O O . ILE A 1 98 ? -7.845 -7.085 -4.288 1.00 69.12 98 ILE A O 1
ATOM 777 N N . GLY A 1 99 ? -5.617 -7.247 -4.339 1.00 69.00 99 GLY A N 1
ATOM 778 C CA . GLY A 1 99 ? -5.473 -7.744 -2.966 1.00 69.00 99 GLY A CA 1
ATOM 779 C C . GLY A 1 99 ? -5.877 -6.750 -1.868 1.00 69.00 99 GLY A C 1
ATOM 780 O O . GLY A 1 99 ? -6.000 -7.154 -0.715 1.00 69.00 99 GLY A O 1
ATOM 781 N N . THR A 1 100 ? -6.095 -5.476 -2.203 1.00 75.62 100 THR A N 1
ATOM 782 C CA . THR A 1 100 ? -6.635 -4.452 -1.295 1.00 75.62 100 THR A CA 1
ATOM 783 C C . THR A 1 100 ? -8.144 -4.625 -1.102 1.00 75.62 100 THR A C 1
ATOM 785 O O . THR A 1 100 ? -8.659 -4.350 -0.021 1.00 75.62 100 THR A O 1
ATOM 788 N N . LEU A 1 101 ? -8.862 -5.111 -2.122 1.00 73.75 101 LEU A N 1
ATOM 789 C CA . LEU A 1 101 ? -10.325 -5.159 -2.124 1.00 73.75 101 LEU A CA 1
ATOM 790 C C . LEU A 1 101 ? -10.906 -6.001 -0.969 1.00 73.75 101 LEU A C 1
ATOM 792 O O . LEU A 1 101 ? -11.781 -5.483 -0.275 1.00 73.75 101 LEU A O 1
ATOM 796 N N . PRO A 1 102 ? -10.409 -7.221 -0.663 1.00 73.19 102 PRO A N 1
ATOM 797 C CA . PRO A 1 102 ? -10.898 -7.983 0.488 1.00 73.19 102 PRO A CA 1
ATOM 798 C C . PRO A 1 102 ? -10.730 -7.245 1.823 1.00 73.19 102 PRO A C 1
ATOM 800 O O . PRO A 1 102 ? -11.576 -7.364 2.706 1.00 73.19 102 PRO A O 1
ATOM 803 N N . GLU A 1 103 ? -9.662 -6.457 1.972 1.00 77.00 103 GLU A N 1
ATOM 804 C CA . GLU A 1 103 ? -9.417 -5.684 3.193 1.00 77.00 103 GLU A CA 1
ATOM 805 C C . GLU A 1 103 ? -10.371 -4.491 3.306 1.00 77.00 103 GLU A C 1
ATOM 807 O O . GLU A 1 103 ? -10.890 -4.224 4.387 1.00 77.00 103 GLU A O 1
ATOM 812 N N . ILE A 1 104 ? -10.670 -3.823 2.189 1.00 73.25 104 ILE A N 1
ATOM 813 C CA . I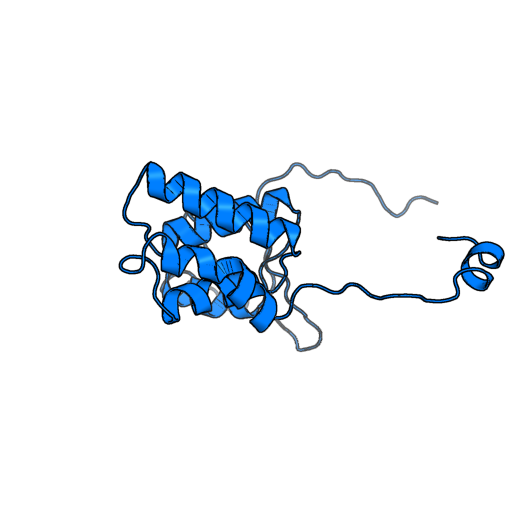LE A 1 104 ? -11.685 -2.762 2.131 1.00 73.25 104 ILE A CA 1
ATOM 814 C C . ILE A 1 104 ? -13.065 -3.324 2.502 1.00 73.25 104 ILE A C 1
ATOM 816 O O . ILE A 1 104 ? -13.765 -2.737 3.322 1.00 73.25 104 ILE A O 1
ATOM 820 N N . CYS A 1 105 ? -13.433 -4.492 1.968 1.00 72.25 105 CYS A N 1
ATOM 821 C CA . CYS A 1 105 ? -14.709 -5.151 2.273 1.00 72.25 105 CYS A CA 1
ATOM 822 C C . CYS A 1 105 ? -14.813 -5.566 3.745 1.00 72.25 105 CYS A C 1
ATOM 824 O O . CYS A 1 105 ? -15.881 -5.478 4.343 1.00 72.25 105 CYS A O 1
ATOM 826 N N . ARG A 1 106 ? -13.697 -5.994 4.352 1.00 74.00 106 ARG A N 1
ATOM 827 C CA . ARG A 1 106 ? -13.628 -6.306 5.786 1.00 74.00 106 ARG A CA 1
ATOM 828 C C . ARG A 1 106 ? -13.884 -5.067 6.648 1.00 74.00 106 ARG A C 1
ATOM 830 O O . ARG A 1 106 ? -14.547 -5.175 7.675 1.00 74.00 106 ARG A O 1
ATOM 837 N N . LEU A 1 107 ? -13.341 -3.916 6.252 1.00 71.19 107 LEU A N 1
ATOM 838 C CA . LEU A 1 107 ? -13.485 -2.651 6.983 1.00 71.19 107 LEU A CA 1
ATOM 839 C C . LEU A 1 107 ? -14.851 -1.990 6.755 1.00 71.19 107 LEU A C 1
ATOM 841 O O . LEU A 1 107 ? -15.373 -1.316 7.642 1.00 71.19 107 LEU A O 1
ATOM 845 N N . HIS A 1 108 ? -15.454 -2.234 5.595 1.00 70.56 108 HIS A N 1
ATOM 846 C CA . HIS A 1 108 ? -16.752 -1.703 5.203 1.00 70.56 108 HIS A CA 1
ATOM 847 C C . HIS A 1 108 ? -17.661 -2.848 4.712 1.00 70.56 108 HIS A C 1
ATOM 849 O O . HIS A 1 108 ? -17.820 -3.047 3.512 1.00 70.56 108 HIS A O 1
ATOM 855 N N . PRO A 1 109 ? -18.297 -3.615 5.613 1.00 61.94 109 PRO A N 1
ATOM 856 C CA . PRO A 1 109 ? -19.078 -4.801 5.238 1.00 61.94 109 PRO A CA 1
ATOM 857 C C . PRO A 1 109 ? -20.330 -4.516 4.384 1.00 61.94 109 PRO A C 1
ATOM 859 O O . PRO A 1 109 ? -20.834 -5.426 3.736 1.00 61.94 109 PRO A O 1
ATOM 862 N N . ASN A 1 110 ? -20.801 -3.264 4.326 1.00 60.19 110 ASN A N 1
ATOM 863 C CA . ASN A 1 110 ? -21.979 -2.843 3.546 1.00 60.19 110 ASN A CA 1
ATOM 864 C C . ASN A 1 110 ? -21.614 -2.054 2.274 1.00 60.19 110 ASN A C 1
ATOM 866 O O . ASN A 1 110 ? -22.410 -1.258 1.784 1.00 60.19 110 ASN A O 1
ATOM 870 N N . ILE A 1 111 ? -20.385 -2.204 1.772 1.00 57.03 111 ILE A N 1
ATOM 871 C CA . ILE A 1 111 ? -19.889 -1.423 0.625 1.00 57.03 111 ILE A CA 1
ATOM 872 C C . ILE A 1 111 ? -20.559 -1.818 -0.699 1.00 57.03 111 ILE A C 1
ATOM 874 O O . ILE A 1 111 ? -20.642 -1.013 -1.625 1.00 57.03 111 ILE A O 1
ATOM 878 N N . PHE A 1 112 ? -21.054 -3.056 -0.766 1.00 53.25 112 PHE A N 1
ATOM 879 C CA . PHE A 1 112 ? -21.814 -3.589 -1.886 1.00 53.25 112 PHE A CA 1
ATOM 880 C C . PHE A 1 112 ? -23.277 -3.722 -1.475 1.00 53.25 112 PHE A C 1
ATOM 882 O O . PHE A 1 112 ? -23.630 -4.603 -0.691 1.00 53.25 112 PHE A O 1
ATOM 889 N N . ASN A 1 113 ? -24.135 -2.858 -2.015 1.00 51.47 113 ASN A N 1
ATOM 890 C CA . ASN A 1 113 ? -25.578 -3.013 -1.881 1.00 51.47 113 ASN A CA 1
ATOM 891 C C . ASN A 1 113 ? -26.087 -3.916 -3.007 1.00 51.47 113 ASN A C 1
ATOM 893 O O . ASN A 1 113 ? -25.980 -3.583 -4.182 1.00 51.47 113 ASN A O 1
ATOM 897 N N . SER A 1 114 ? -26.675 -5.054 -2.647 1.00 43.00 114 SER A N 1
ATOM 898 C CA . SER A 1 114 ? -27.204 -6.061 -3.578 1.00 43.00 114 SER A CA 1
ATOM 899 C C . SER A 1 114 ? -28.563 -5.699 -4.197 1.00 43.00 114 SER A C 1
ATOM 901 O O . SER A 1 114 ? -29.254 -6.575 -4.713 1.00 43.00 114 SER A O 1
ATOM 903 N N . GLN A 1 115 ? -28.995 -4.436 -4.126 1.00 43.59 115 GLN A N 1
ATOM 904 C CA . GLN A 1 115 ? -30.371 -4.062 -4.473 1.00 43.59 115 GLN A CA 1
ATOM 905 C C . GLN A 1 115 ? -30.623 -3.744 -5.953 1.00 43.59 115 GLN A C 1
ATOM 907 O O . GLN A 1 115 ? -31.774 -3.500 -6.305 1.00 43.59 115 GLN A O 1
ATOM 912 N N . GLN A 1 116 ? -29.625 -3.800 -6.839 1.00 39.38 116 GLN A N 1
ATOM 913 C CA . GLN A 1 116 ? -29.869 -3.669 -8.278 1.00 39.38 116 GLN A CA 1
ATOM 914 C C . GLN A 1 116 ? -29.191 -4.798 -9.055 1.00 39.38 116 GLN A C 1
ATOM 916 O O . GLN A 1 116 ? -27.999 -5.061 -8.919 1.00 39.38 116 GLN A O 1
ATOM 921 N N . GLN A 1 117 ? -30.022 -5.523 -9.805 1.00 42.19 117 GLN A N 1
ATOM 922 C CA . GLN A 1 117 ? -29.635 -6.610 -10.690 1.00 42.19 117 GLN A CA 1
ATOM 923 C C . GLN A 1 117 ? -28.654 -6.097 -11.758 1.00 42.19 117 GLN A C 1
ATOM 925 O O . GLN A 1 117 ? -28.839 -5.020 -12.310 1.00 42.19 117 GLN A O 1
ATOM 930 N N . GLU A 1 118 ? -27.643 -6.920 -12.036 1.00 38.72 118 GLU A N 1
ATOM 931 C CA . GLU A 1 118 ? -26.691 -6.861 -13.162 1.00 38.72 118 GLU A CA 1
ATOM 932 C C . GLU A 1 118 ? -25.510 -5.875 -13.114 1.00 38.72 118 GLU A C 1
ATOM 934 O O . GLU A 1 118 ? -24.542 -6.103 -13.836 1.00 38.72 118 GLU A O 1
ATOM 939 N N . GLU A 1 119 ? -25.453 -4.924 -12.179 1.00 39.84 119 GLU A N 1
ATOM 940 C CA . GLU A 1 119 ? -24.243 -4.117 -11.941 1.00 39.84 119 GLU A CA 1
ATOM 941 C C . GLU A 1 119 ? -23.925 -4.008 -10.445 1.00 39.84 119 GLU A C 1
ATOM 943 O O . GLU A 1 119 ? -24.689 -3.462 -9.651 1.00 39.84 119 GLU A O 1
ATOM 948 N N . PHE A 1 120 ? -22.760 -4.522 -10.037 1.00 38.56 120 PHE A N 1
ATOM 949 C CA . PHE A 1 120 ? -22.252 -4.334 -8.679 1.00 38.56 120 PHE A CA 1
ATOM 950 C C . PHE A 1 120 ? -21.741 -2.897 -8.520 1.00 38.56 120 PHE A C 1
ATOM 952 O O . PHE A 1 120 ? -20.553 -2.629 -8.684 1.00 38.56 120 PHE A O 1
ATOM 959 N N . SER A 1 121 ? -22.635 -1.963 -8.196 1.00 35.41 121 SER A N 1
ATOM 960 C CA . SER A 1 121 ? -22.250 -0.596 -7.842 1.00 35.41 121 SER A CA 1
ATOM 961 C C . SER A 1 121 ? -21.726 -0.549 -6.403 1.00 35.41 121 SER A C 1
ATOM 963 O O . SER A 1 121 ? -22.419 -0.951 -5.463 1.00 35.41 121 S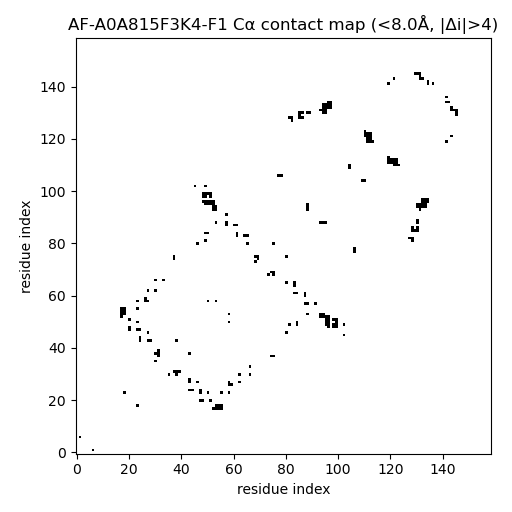ER A O 1
ATOM 965 N N . LEU A 1 122 ? -20.504 -0.053 -6.225 1.00 40.47 122 LEU A N 1
ATOM 966 C CA . LEU A 1 122 ? -19.839 0.060 -4.930 1.00 40.47 122 LEU A CA 1
ATOM 967 C C . LEU A 1 122 ? -20.044 1.486 -4.390 1.00 40.47 122 LEU A C 1
ATOM 969 O O . LEU A 1 122 ? -19.435 2.433 -4.884 1.00 40.47 122 LEU A O 1
ATOM 973 N N . SER A 1 123 ? -20.918 1.663 -3.394 1.00 39.97 123 SER A N 1
ATOM 974 C CA . SER A 1 123 ? -21.161 2.976 -2.780 1.00 39.97 123 SER A CA 1
ATOM 975 C C . SER A 1 123 ? -20.241 3.169 -1.575 1.00 39.97 123 SER A C 1
ATOM 977 O O . SER A 1 123 ? -20.524 2.677 -0.480 1.00 39.97 123 SER A O 1
ATOM 979 N N . LEU A 1 124 ? -19.129 3.878 -1.770 1.00 45.03 124 LEU A N 1
ATOM 980 C CA . LEU A 1 124 ? -18.231 4.260 -0.680 1.00 45.03 124 LEU A CA 1
ATOM 981 C C . LEU A 1 124 ? -18.842 5.406 0.155 1.00 45.03 124 LEU A C 1
ATOM 983 O O . LEU A 1 124 ? -19.386 6.355 -0.415 1.00 45.03 124 LEU A O 1
ATOM 987 N N . PRO A 1 125 ? -18.744 5.370 1.499 1.00 43.84 125 PRO A N 1
ATOM 988 C CA . PRO A 1 125 ? -18.997 6.541 2.338 1.00 43.84 125 PRO A CA 1
ATOM 989 C C . PRO A 1 125 ? -18.187 7.753 1.851 1.00 43.84 125 PRO A C 1
ATOM 991 O O . PRO A 1 125 ? -17.038 7.603 1.449 1.00 43.84 125 PRO A O 1
ATOM 994 N N . LYS A 1 126 ? -18.724 8.979 1.949 1.00 49.41 126 LYS A N 1
ATOM 995 C CA . LYS A 1 126 ? -17.992 10.215 1.569 1.00 49.41 126 LYS A CA 1
ATOM 996 C C . LYS A 1 126 ? -16.659 10.411 2.311 1.00 49.41 126 LYS A C 1
ATOM 998 O O . LYS A 1 126 ? -15.839 11.213 1.887 1.00 49.41 126 LYS A O 1
ATOM 1003 N N . THR A 1 127 ? -16.471 9.712 3.426 1.00 43.41 127 THR A N 1
ATOM 1004 C CA . THR A 1 127 ? -15.263 9.709 4.262 1.00 43.41 127 THR A CA 1
ATOM 1005 C C . THR A 1 127 ? -14.273 8.604 3.886 1.00 43.41 127 THR A C 1
ATOM 1007 O O . THR A 1 127 ? -13.286 8.414 4.588 1.00 43.41 127 THR A O 1
ATOM 1010 N N . SER A 1 128 ? -14.555 7.820 2.845 1.00 43.44 128 SER A N 1
ATOM 1011 C CA . SER A 1 128 ? -13.724 6.693 2.432 1.00 43.44 128 SER A CA 1
ATOM 1012 C C . SER A 1 128 ? -12.717 7.091 1.345 1.00 43.44 128 SER A C 1
ATOM 1014 O O . SER A 1 128 ? -12.967 8.012 0.566 1.00 43.44 128 SER A O 1
ATOM 1016 N N . PRO A 1 129 ? -11.572 6.393 1.286 1.00 44.75 129 PRO A N 1
ATOM 1017 C CA . PRO A 1 129 ? -10.480 6.722 0.382 1.00 44.75 129 PRO A CA 1
ATOM 1018 C C . PRO A 1 129 ? -10.853 6.622 -1.107 1.00 44.75 129 PRO A C 1
ATOM 1020 O O . PRO A 1 129 ? -11.611 5.750 -1.523 1.00 44.75 129 PRO A O 1
ATOM 1023 N N . THR A 1 130 ? -10.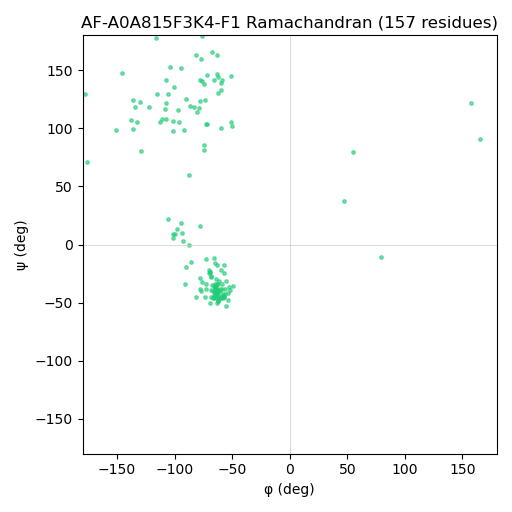288 7.529 -1.902 1.00 48.31 130 TH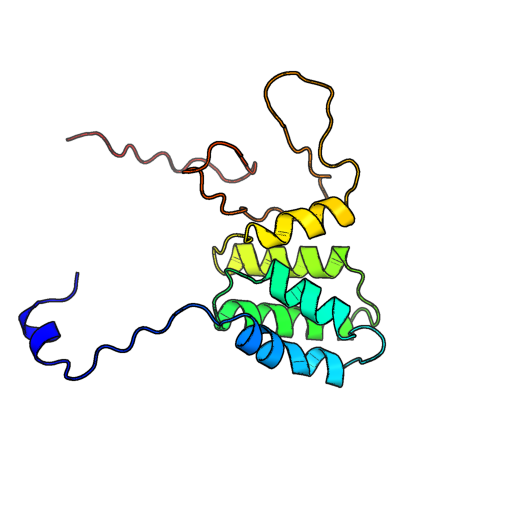R A N 1
ATOM 1024 C CA . THR A 1 130 ? -10.629 7.862 -3.301 1.00 48.31 130 THR A CA 1
ATOM 1025 C C . THR A 1 130 ? -9.742 7.197 -4.366 1.00 48.31 130 THR A C 1
ATOM 1027 O O . THR A 1 130 ? -9.737 7.590 -5.533 1.00 48.31 130 THR A O 1
ATOM 1030 N N . GLY A 1 131 ? -8.950 6.207 -3.981 1.00 42.56 131 GLY A N 1
ATOM 1031 C CA . GLY A 1 131 ? -7.883 5.654 -4.801 1.00 42.56 131 GLY A CA 1
ATOM 1032 C C . GLY A 1 131 ? -8.408 4.710 -5.863 1.00 42.56 131 GLY A C 1
ATOM 1033 O O . GLY A 1 131 ? -9.311 3.910 -5.633 1.00 42.56 131 GLY A O 1
ATOM 1034 N N . ARG A 1 132 ? -7.801 4.771 -7.048 1.00 46.81 132 ARG A N 1
ATOM 1035 C CA . ARG A 1 132 ? -8.186 3.937 -8.188 1.00 46.81 132 ARG A CA 1
ATOM 1036 C C . ARG A 1 132 ? -7.721 2.499 -7.956 1.00 46.81 132 ARG A C 1
ATOM 1038 O O . ARG A 1 132 ? -6.546 2.281 -7.698 1.00 46.81 132 ARG A O 1
ATOM 1045 N N . ILE A 1 133 ? -8.608 1.506 -7.998 1.00 48.81 133 ILE A N 1
ATOM 1046 C CA . ILE A 1 133 ? -8.236 0.082 -7.899 1.00 48.81 133 ILE A CA 1
ATOM 1047 C C . ILE A 1 133 ? -7.987 -0.432 -9.320 1.00 48.81 133 ILE A C 1
ATOM 1049 O O . ILE A 1 133 ? -8.836 -0.275 -10.193 1.00 48.81 133 ILE A O 1
ATOM 1053 N N . LEU A 1 134 ? -6.813 -1.015 -9.573 1.00 38.94 134 LEU A N 1
ATOM 1054 C CA . LEU A 1 134 ? -6.494 -1.632 -10.865 1.00 38.94 134 LEU A CA 1
ATOM 1055 C C . LEU A 1 134 ? -7.127 -3.027 -10.904 1.00 38.94 134 LEU A C 1
ATOM 1057 O O . LEU A 1 134 ? -6.731 -3.906 -10.134 1.00 38.94 134 LEU A O 1
ATOM 1061 N N . VAL A 1 135 ? -8.099 -3.212 -11.795 1.00 38.81 135 VAL A N 1
ATOM 1062 C CA . VAL A 1 135 ? -8.755 -4.496 -12.065 1.00 38.81 135 VAL A CA 1
ATOM 1063 C C . VAL A 1 135 ? -8.272 -4.992 -13.425 1.00 38.81 135 VAL A C 1
ATOM 1065 O O . VAL A 1 135 ? -8.424 -4.295 -14.426 1.00 38.81 135 VAL A O 1
ATOM 1068 N N . ASP A 1 136 ? -7.672 -6.180 -13.463 1.00 32.97 136 ASP A N 1
ATOM 1069 C CA . ASP A 1 136 ? -7.371 -6.873 -14.718 1.00 32.97 136 ASP A CA 1
ATOM 1070 C C . ASP A 1 136 ? -8.629 -7.626 -15.176 1.00 32.97 136 ASP A C 1
ATOM 1072 O O . ASP A 1 136 ? -9.159 -8.467 -14.450 1.00 32.97 136 ASP A O 1
ATOM 1076 N N . LEU A 1 137 ? -9.152 -7.262 -16.349 1.00 37.28 137 LEU A N 1
ATOM 1077 C CA . LEU A 1 137 ? -10.455 -7.699 -16.858 1.00 37.28 137 LEU A CA 1
ATOM 1078 C C . LEU A 1 137 ? -10.386 -8.809 -17.910 1.00 37.28 137 LEU A C 1
ATOM 1080 O O . LEU A 1 137 ? -11.427 -9.159 -18.470 1.00 37.28 137 LEU A O 1
ATOM 1084 N N . GLN A 1 138 ? -9.223 -9.417 -18.165 1.00 35.34 138 GLN A N 1
ATOM 1085 C CA . GLN A 1 138 ? -9.176 -10.574 -19.072 1.00 35.34 138 GLN A CA 1
ATOM 1086 C C . GLN A 1 138 ? -9.982 -11.785 -18.553 1.00 35.34 138 GLN A C 1
ATOM 1088 O O . GLN A 1 138 ? -10.403 -12.615 -19.355 1.00 35.34 138 GLN A O 1
ATOM 1093 N N . GLU A 1 139 ? -10.311 -11.831 -17.255 1.00 40.53 139 GLU A N 1
ATOM 1094 C CA . GLU A 1 139 ? -11.150 -12.873 -16.632 1.00 40.53 139 GLU A CA 1
ATOM 1095 C C . GLU A 1 139 ? -12.632 -12.472 -16.411 1.00 40.53 139 GLU A C 1
ATOM 1097 O O . GLU A 1 139 ? -13.384 -13.230 -15.807 1.00 40.53 139 GLU A O 1
ATOM 1102 N N . ARG A 1 140 ? -13.087 -11.325 -16.955 1.00 31.95 140 ARG A N 1
ATOM 1103 C CA . ARG A 1 140 ? -14.484 -10.817 -16.924 1.00 31.95 140 ARG A CA 1
ATOM 1104 C C . ARG A 1 140 ? -15.125 -10.671 -15.526 1.00 31.95 140 ARG A C 1
ATOM 1106 O O . ARG A 1 140 ? -15.986 -11.463 -15.151 1.00 31.95 140 ARG A O 1
ATOM 1113 N N . ASN A 1 141 ? -14.787 -9.582 -14.819 1.00 35.53 141 ASN A N 1
ATOM 1114 C CA . ASN A 1 141 ? -15.725 -8.509 -14.396 1.00 35.53 141 ASN A CA 1
ATOM 1115 C C . ASN A 1 141 ? -15.221 -7.714 -13.171 1.00 35.53 141 ASN A C 1
ATOM 1117 O O . ASN A 1 141 ? -15.062 -8.290 -12.100 1.00 35.53 141 ASN A O 1
ATOM 1121 N N . CYS A 1 142 ? -15.069 -6.387 -13.315 1.00 32.22 142 CYS A N 1
ATOM 1122 C CA . CYS A 1 142 ? -15.280 -5.349 -12.287 1.00 32.22 142 CYS A CA 1
ATOM 1123 C C . CYS A 1 142 ? -15.045 -3.936 -12.875 1.00 32.22 142 CYS A C 1
ATOM 1125 O O . CYS A 1 142 ? -13.997 -3.680 -13.468 1.00 32.22 142 CYS A O 1
ATOM 1127 N N . LEU A 1 143 ? -15.982 -3.005 -12.677 1.00 32.59 143 LEU A N 1
ATOM 1128 C CA . LEU A 1 143 ? -15.885 -1.604 -13.112 1.00 32.59 143 LEU A CA 1
ATOM 1129 C C . LEU A 1 143 ? -15.865 -0.693 -11.876 1.00 32.59 143 LEU A C 1
ATOM 1131 O O . LEU A 1 143 ? -16.690 -0.848 -10.979 1.00 32.59 143 LEU A O 1
ATOM 1135 N N . ILE A 1 144 ? -14.890 0.219 -11.811 1.00 40.59 144 ILE A N 1
ATOM 1136 C CA . ILE A 1 144 ? -14.695 1.158 -10.697 1.00 40.59 144 ILE A CA 1
ATOM 1137 C C . ILE A 1 144 ? -14.480 2.553 -11.290 1.00 40.59 144 ILE A C 1
ATOM 1139 O O . ILE A 1 144 ? -13.400 2.844 -11.807 1.00 40.59 144 ILE A O 1
ATOM 1143 N N . GLU A 1 145 ? -15.496 3.413 -11.195 1.00 31.94 145 GLU A N 1
ATOM 1144 C CA . GLU A 1 145 ? -15.391 4.843 -11.498 1.00 31.94 145 GLU A CA 1
ATOM 1145 C C . GLU A 1 145 ? -15.401 5.673 -10.214 1.00 31.94 145 GLU A C 1
ATOM 1147 O O . GLU A 1 145 ? -16.247 5.512 -9.335 1.00 31.94 145 GLU A O 1
ATOM 1152 N N . LEU A 1 146 ? -14.419 6.567 -10.112 1.00 36.78 146 LEU A N 1
ATOM 1153 C CA . LEU A 1 146 ? -14.199 7.450 -8.974 1.00 36.78 146 LEU A CA 1
ATOM 1154 C C . LEU A 1 146 ? -14.509 8.878 -9.406 1.00 36.78 146 LEU A C 1
ATOM 1156 O O . LEU A 1 146 ? -13.759 9.491 -10.167 1.00 36.78 146 LEU A O 1
ATOM 1160 N N . THR A 1 147 ? -15.619 9.414 -8.913 1.00 40.44 147 THR A N 1
ATOM 1161 C CA . THR A 1 147 ? -16.000 10.813 -9.111 1.00 40.44 147 THR A CA 1
ATOM 1162 C C . THR A 1 147 ? -15.093 11.727 -8.294 1.00 40.44 147 THR A C 1
ATOM 1164 O O . THR A 1 147 ? -15.243 11.824 -7.076 1.00 40.44 147 THR A O 1
ATOM 1167 N N . ASN A 1 148 ? -14.144 12.375 -8.970 1.00 40.34 148 ASN A N 1
ATOM 1168 C CA . ASN A 1 148 ? -14.026 13.839 -9.052 1.00 40.34 148 ASN A CA 1
ATOM 1169 C C . ASN A 1 148 ? -12.645 14.224 -9.598 1.00 40.34 148 ASN A C 1
ATOM 1171 O O . ASN A 1 148 ? -11.730 14.458 -8.819 1.00 40.34 148 ASN A O 1
ATOM 1175 N N . GLU A 1 149 ? -12.521 14.364 -10.918 1.00 32.16 149 GLU A N 1
ATOM 1176 C CA . GLU A 1 149 ? -11.677 15.400 -11.527 1.00 32.16 149 GLU A CA 1
ATOM 1177 C C . GLU A 1 149 ? -12.325 15.881 -12.837 1.00 32.16 149 GLU A C 1
ATOM 1179 O O . GLU A 1 149 ? -13.018 15.095 -13.490 1.00 32.16 149 GLU A O 1
ATOM 1184 N N . PRO A 1 150 ? -12.156 17.167 -13.206 1.00 36.62 150 PRO A N 1
ATOM 1185 C CA . PRO A 1 150 ? -12.703 17.714 -14.437 1.00 36.62 150 PRO A CA 1
ATOM 1186 C C . PRO A 1 150 ? -12.086 16.982 -15.627 1.00 36.62 150 PRO A C 1
ATOM 1188 O O . PRO A 1 150 ? -10.869 16.832 -15.730 1.00 36.62 150 PRO A O 1
ATOM 1191 N N . THR A 1 151 ? -12.948 16.527 -16.525 1.00 33.22 151 THR A N 1
ATOM 1192 C CA . THR A 1 151 ? -12.596 15.943 -17.811 1.00 33.22 151 THR A CA 1
ATOM 1193 C C . THR A 1 151 ? -11.644 16.875 -18.562 1.00 33.22 151 THR A C 1
ATOM 1195 O O . THR A 1 151 ? -12.047 17.894 -19.115 1.00 33.22 151 THR A O 1
ATOM 1198 N N . LEU A 1 152 ? -10.358 16.519 -18.621 1.00 31.05 152 LEU A N 1
ATOM 1199 C CA . LEU A 1 152 ? -9.513 16.926 -19.739 1.00 31.05 152 LEU A CA 1
ATOM 1200 C C . LEU A 1 152 ? -9.917 16.052 -20.927 1.00 31.05 152 LEU A C 1
ATOM 1202 O O . LEU A 1 152 ? -9.295 15.030 -21.214 1.00 31.05 152 LEU A O 1
ATOM 1206 N N . GLU A 1 153 ? -10.999 16.455 -21.594 1.00 36.16 153 GLU A N 1
ATOM 1207 C CA . GLU A 1 153 ? -11.299 16.020 -22.952 1.00 36.16 153 GLU A CA 1
ATOM 1208 C C . GLU A 1 153 ? -10.137 16.460 -23.843 1.00 36.16 153 GLU A C 1
ATOM 1210 O O . GLU A 1 153 ? -10.007 17.620 -24.236 1.00 36.16 153 GLU A O 1
ATOM 1215 N N . LYS A 1 154 ? -9.245 15.521 -24.146 1.00 36.72 154 LYS A N 1
ATOM 1216 C CA . LYS A 1 154 ? -8.450 15.606 -25.360 1.00 36.72 154 LYS A CA 1
ATOM 1217 C C . LYS A 1 154 ? -8.896 14.472 -26.261 1.00 36.72 154 LYS A C 1
ATOM 1219 O O . LYS A 1 154 ? -8.569 13.315 -26.004 1.00 36.72 154 LYS A O 1
ATOM 1224 N N . ASP A 1 155 ? -9.647 14.843 -27.294 1.00 34.69 155 ASP A N 1
ATOM 1225 C CA . ASP A 1 155 ? -9.996 13.994 -28.428 1.00 34.69 155 ASP A CA 1
ATOM 1226 C C . ASP A 1 155 ? -8.724 13.344 -28.986 1.00 34.69 155 ASP A C 1
ATOM 1228 O O . ASP A 1 155 ? -7.944 13.960 -29.713 1.00 34.69 155 ASP A O 1
ATOM 1232 N N . LEU A 1 156 ? -8.508 12.072 -28.658 1.00 37.25 156 LEU A N 1
ATOM 1233 C CA . LEU A 1 156 ? -7.569 11.204 -29.363 1.00 37.25 156 LEU A CA 1
ATOM 1234 C C . LEU A 1 156 ? -8.301 10.560 -30.542 1.00 37.25 156 LEU A C 1
ATOM 1236 O O . LEU A 1 156 ? -8.452 9.348 -30.567 1.00 37.25 156 LEU A O 1
ATOM 1240 N N . CYS A 1 157 ? -8.811 11.379 -31.467 1.00 40.91 157 CYS A N 1
ATOM 1241 C CA . CYS A 1 157 ? -9.189 11.002 -32.837 1.00 40.91 157 CYS A CA 1
ATOM 1242 C C . CYS A 1 157 ? -9.654 12.245 -33.618 1.00 40.91 157 CYS A C 1
ATOM 1244 O O . CYS A 1 157 ? -10.832 12.380 -33.937 1.00 40.91 157 CYS A O 1
ATOM 1246 N N . LYS A 1 158 ? -8.725 13.146 -33.954 1.00 34.31 158 LYS A N 1
ATOM 1247 C CA . LYS A 1 158 ? -8.804 13.942 -35.189 1.00 34.31 158 LYS A CA 1
ATOM 1248 C C . LYS A 1 158 ? -7.404 14.001 -35.803 1.00 34.31 158 LYS A C 1
ATOM 1250 O O . LYS A 1 158 ? -6.519 14.601 -35.205 1.00 34.31 158 LYS A O 1
ATOM 1255 N N . GLU A 1 159 ? -7.289 13.247 -36.898 1.00 36.72 159 GLU A N 1
ATOM 1256 C CA . GLU A 1 159 ? -6.317 13.250 -38.013 1.00 36.72 159 GLU A CA 1
ATOM 1257 C C . GLU A 1 159 ? -4.921 13.852 -37.795 1.00 36.72 159 GLU A C 1
ATOM 1259 O O . GLU A 1 159 ? -4.795 15.080 -37.594 1.00 36.72 159 GLU A O 1
#

Radius of gyration: 19.17 Å; Cα contacts (8 Å, |Δi|>4): 136; chains: 1; bounding box: 57×31×58 Å